Protein 2P57 (pdb70)

Nearest PDB structures (foldseek):
  2p57-assembly1_A  TM=1.008E+00  e=1.023E-24  Homo sapiens
  5nzs-assembly1_P  TM=1.007E+00  e=8.731E-23  Rattus norvegicus
  2crw-assembly1_A  TM=9.652E-01  e=1.509E-18  Homo sapiens
  3dwd-assembly2_A  TM=9.302E-01  e=1.444E-12  Homo sapiens
  3o47-assembly2_B-3  TM=8.872E-01  e=1.967E-12  Homo sapiens

Organism: Homo sapiens (NCBI:txid9606)

Foldseek 3Di:
DDFPVRLVVLVVVQCPPPLLQAALQHGHGRFFKDFLLQLHGHHPVVLVVVVVVPVVLTNMDGSPPDGPDDQLSSLLNVVGYSVNLVVQQVVQPDPDNDPVPSSVDPSVVVSSVVSSVRSVVPDD

GO terms:
  GO:0005829 cytosol (C, TAS)
  GO:0005794 Golgi apparatus (C, IDA)

B-factor: mean 22.44, std 6.8, range [2.0, 43.63]

Sequence (124 aa):
EPNKTEIQTLFKRLRAVPTNKACFDCGAKNPSWASITYGVFLCIDCSGVHRSLGVHHLSFIRSTELDSNNWNWFQLRCMQVGGNANATAFFRQHGCTANDANTKYNSRAAQMMYRREKIRQLGSSAALA

Solvent-accessible surface area: 6390 Å² total; per-residue (Å²): 147,12,83,85,97,69,8,73,74,10,7,68,106,19,53,65,64,102,74,6,90,42,5,24,31,80,44,42,95,93,0,24,44,0,0,8,27,0,0,0,0,0,13,123,113,13,4,35,75,0,145,107,24,29,85,166,37,5,66,20,30,4,10,123,93,50,85,98,6,63,85,64,21,0,64,2,1,78,36,6,8,6,51,80,0,64,24,21,5,129,124,45,74,10,112,34,135,84,16,97,78,18,0,75,20,142,0,0,85,66,5,40,95,95,2,126,84,71,0,60,87,44,74,154

InterPro domains:
  IPR001164 Arf GTPase activating protein [PF01412] (13-117)
  IPR001164 Arf GTPase activating protein [PR00405] (23-42)
  IPR001164 Arf GTPase activating protein [PR00405] (42-59)
  IPR001164 Arf GTPase activating protein [PS50115] (11-117)
  IPR001164 Arf GTPase activating protein [SM00105] (11-127)
  IPR037278 ARFGAP/RecO-like zinc finger [SSF57863] (11-115)
  IPR038508 ArfGAP domain superfamily [G3DSA:1.10.220.150] (1-143)

Structure (mmCIF, N/CA/C/O backbone):
data_2P57
#
_entry.id   2P57
#
_cell.length_a   41.027
_cell.length_b   41.165
_cell.length_c   72.808
_cell.angle_alpha   90.00
_cell.angle_beta   90.00
_cell.angle_gamma   90.00
#
_symmetry.space_group_name_H-M   'P 21 21 21'
#
loop_
_entity.id
_entity.type
_entity.pdbx_description
1 polymer 'GTPase-activating protein ZNF289'
2 non-polymer 'ZINC ION'
3 non-polymer 'UNKNOWN ATOM OR ION'
4 water water
#
loop_
_atom_site.group_PDB
_atom_site.id
_atom_site.type_symbol
_atom_site.label_atom_id
_atom_site.label_alt_id
_atom_site.label_comp_id
_atom_site.label_asym_id
_atom_site.label_entity_id
_atom_site.label_seq_id
_atom_site.pdbx_PDB_ins_code
_atom_site.Cartn_x
_atom_site.Cartn_y
_atom_site.Cartn_z
_atom_site.occupancy
_atom_site.B_iso_or_equiv
_atom_site.auth_seq_id
_atom_site.auth_comp_id
_atom_site.auth_asym_id
_atom_site.auth_atom_id
_atom_site.pdbx_PDB_model_num
ATOM 1 N N . GLU A 1 18 ? -2.381 26.709 -1.632 1.00 40.68 4 GLU A N 1
ATOM 2 C CA . GLU A 1 18 ? -1.297 25.717 -1.370 1.00 40.37 4 GLU A CA 1
ATOM 3 C C . GLU A 1 18 ? -0.179 26.393 -0.582 1.00 39.55 4 GLU A C 1
ATOM 4 O O . GLU A 1 18 ? 0.110 27.560 -0.814 1.00 39.32 4 GLU A O 1
ATOM 7 N N . PRO A 1 19 ? 0.478 25.657 0.344 1.00 38.67 5 PRO A N 1
ATOM 8 C CA . PRO A 1 19 ? 1.473 26.323 1.170 1.00 37.93 5 PRO A CA 1
ATOM 9 C C . PRO A 1 19 ? 2.569 26.900 0.298 1.00 38.23 5 PRO A C 1
ATOM 10 O O . PRO A 1 19 ? 2.928 26.279 -0.689 1.00 38.30 5 PRO A O 1
ATOM 14 N N . ASN A 1 20 ? 3.111 28.055 0.677 1.00 38.43 6 ASN A N 1
ATOM 15 C CA . ASN A 1 20 ? 4.280 28.624 -0.014 1.00 38.37 6 ASN A CA 1
ATOM 16 C C . ASN A 1 20 ? 5.588 28.237 0.678 1.00 38.21 6 ASN A C 1
ATOM 17 O O . ASN A 1 20 ? 5.571 27.592 1.736 1.00 37.28 6 ASN A O 1
ATOM 22 N N . LYS A 1 21 ? 6.726 28.639 0.092 1.00 38.32 7 LYS A N 1
ATOM 23 C CA . LYS A 1 21 ? 8.065 28.302 0.632 1.00 38.15 7 LYS A CA 1
ATOM 24 C C . LYS A 1 21 ? 8.307 28.722 2.077 1.00 37.44 7 LYS A C 1
ATOM 25 O O . LYS A 1 21 ? 8.915 27.992 2.831 1.00 38.23 7 LYS A O 1
ATOM 28 N N . THR A 1 22 ? 7.870 29.917 2.454 1.00 36.77 8 THR A N 1
ATOM 29 C CA . THR A 1 22 ? 8.124 30.428 3.786 1.00 35.89 8 THR A CA 1
ATOM 30 C C . THR A 1 22 ? 7.318 29.604 4.778 1.00 34.76 8 THR A C 1
ATOM 31 O O . THR A 1 22 ? 7.814 29.255 5.821 1.00 34.97 8 THR A O 1
ATOM 35 N N . GLU A 1 23 ? 6.063 29.327 4.432 1.00 33.62 9 GLU A N 1
ATOM 36 C CA . GLU A 1 23 ? 5.160 28.511 5.272 1.00 32.63 9 GLU A CA 1
ATOM 37 C C . GLU A 1 23 ? 5.738 27.088 5.503 1.00 30.72 9 GLU A C 1
ATOM 38 O O . GLU A 1 23 ? 5.843 26.626 6.642 1.00 30.87 9 GLU A O 1
ATOM 44 N N . ILE A 1 24 ? 6.174 26.447 4.425 1.00 29.72 10 ILE A N 1
ATOM 45 C CA . ILE A 1 24 ? 6.878 25.140 4.512 1.00 28.24 10 ILE A CA 1
ATOM 46 C C . ILE A 1 24 ? 8.153 25.226 5.369 1.00 28.04 10 ILE A C 1
ATOM 47 O O . ILE A 1 24 ? 8.328 24.470 6.326 1.00 25.08 10 ILE A O 1
ATOM 52 N N . GLN A 1 25 ? 9.062 26.157 5.036 1.00 27.05 11 GLN A N 1
ATOM 53 C CA . GLN A 1 25 ? 10.294 26.318 5.800 1.00 28.02 11 GLN A CA 1
ATOM 54 C C . GLN A 1 25 ? 10.078 26.673 7.264 1.00 27.49 11 GLN A C 1
ATOM 55 O O . GLN A 1 25 ? 10.691 26.125 8.124 1.00 27.46 11 GLN A O 1
ATOM 58 N N . THR A 1 26 ? 9.183 27.603 7.535 1.00 28.05 12 THR A N 1
ATOM 59 C CA . THR A 1 26 ? 8.894 27.976 8.906 1.00 28.94 12 THR A CA 1
ATOM 60 C C . THR A 1 26 ? 8.404 26.776 9.740 1.00 27.04 12 THR A C 1
ATOM 61 O O . THR A 1 26 ? 8.851 26.520 10.855 1.00 25.31 12 THR A O 1
ATOM 65 N N . LEU A 1 27 ? 7.490 26.022 9.165 1.00 26.61 13 LEU A N 1
ATOM 66 C CA . LEU A 1 27 ? 6.970 24.843 9.854 1.00 25.36 13 LEU A CA 1
ATOM 67 C C . LEU A 1 27 ? 8.057 23.795 10.117 1.00 24.21 13 LEU A C 1
ATOM 68 O O . LEU A 1 27 ? 8.178 23.290 11.224 1.00 24.24 13 LEU A O 1
ATOM 73 N N . PHE A 1 28 ? 8.862 23.438 9.112 1.00 24.72 14 PHE A N 1
ATOM 74 C CA . PHE A 1 28 ? 9.904 22.446 9.357 1.00 23.92 14 PHE A CA 1
ATOM 75 C C . PHE A 1 28 ? 11.014 22.882 10.301 1.00 24.39 14 PHE A C 1
ATOM 76 O O . PHE A 1 28 ? 11.567 22.070 11.022 1.00 23.18 14 PHE A O 1
ATOM 84 N N . LYS A 1 29 ? 11.342 24.175 10.313 1.00 26.33 15 LYS A N 1
ATOM 85 C CA . LYS A 1 29 ? 12.241 24.678 11.342 1.00 26.56 15 LYS A CA 1
ATOM 86 C C . LYS A 1 29 ? 11.697 24.379 12.750 1.00 26.83 15 LYS A C 1
ATOM 87 O O . LYS A 1 29 ? 12.426 23.905 13.597 1.00 27.37 15 LYS A O 1
ATOM 89 N N . ARG A 1 30 ? 10.416 24.638 12.983 1.00 27.76 16 ARG A N 1
ATOM 90 C CA . ARG A 1 30 ? 9.794 24.328 14.260 1.00 28.58 16 ARG A CA 1
ATOM 91 C C . ARG A 1 30 ? 9.900 22.802 14.547 1.00 28.19 16 ARG A C 1
ATOM 92 O O . ARG A 1 30 ? 10.374 22.372 15.615 1.00 27.18 16 ARG A O 1
ATOM 97 N N . LEU A 1 31 ? 9.489 21.987 13.568 1.00 27.88 17 LEU A N 1
ATOM 98 C CA . LEU A 1 31 ? 9.433 20.531 13.778 1.00 27.39 17 LEU A CA 1
ATOM 99 C C . LEU A 1 31 ? 10.811 19.900 13.966 1.00 27.37 17 LEU A C 1
ATOM 100 O O . LEU A 1 31 ? 10.991 18.988 14.773 1.00 26.37 17 LEU A O 1
ATOM 105 N N . ARG A 1 32 ? 11.793 20.366 13.208 1.00 28.00 18 ARG A N 1
ATOM 106 C CA . ARG A 1 32 ? 13.117 19.762 13.304 1.00 27.80 18 ARG A CA 1
ATOM 107 C C . ARG A 1 32 ? 13.857 20.252 14.536 1.00 28.10 18 ARG A C 1
ATOM 108 O O . ARG A 1 32 ? 14.840 19.661 14.924 1.00 26.59 18 ARG A O 1
ATOM 116 N N . ALA A 1 33 ? 13.362 21.317 15.161 1.00 29.28 19 ALA A N 1
ATOM 117 C CA . ALA A 1 33 ? 13.911 21.789 16.447 1.00 29.18 19 ALA A CA 1
ATOM 118 C C . ALA A 1 33 ? 13.492 20.923 17.650 1.00 29.27 19 ALA A C 1
ATOM 119 O O . ALA A 1 33 ? 14.124 20.967 18.703 1.00 29.50 19 ALA A O 1
ATOM 121 N N . VAL A 1 34 ? 12.437 20.106 17.504 1.00 29.43 20 VAL A N 1
ATOM 122 C CA . VAL A 1 34 ? 12.070 19.133 18.535 1.00 28.94 20 VAL A CA 1
ATOM 123 C C . VAL A 1 34 ? 13.129 18.016 18.688 1.00 29.87 20 VAL A C 1
ATOM 124 O O . VAL A 1 34 ? 13.413 17.287 17.715 1.00 28.92 20 VAL A O 1
ATOM 128 N N . PRO A 1 35 ? 13.703 17.844 19.907 1.00 29.68 21 PRO A N 1
ATOM 129 C CA . PRO A 1 35 ? 14.844 16.939 20.022 1.00 28.93 21 PRO A CA 1
ATOM 130 C C . PRO A 1 35 ? 14.601 15.510 19.530 1.00 27.97 21 PRO A C 1
ATOM 131 O O . PRO A 1 35 ? 15.506 14.917 18.920 1.00 28.72 21 PRO A O 1
ATOM 135 N N . THR A 1 36 ? 13.407 14.972 19.779 1.00 26.05 22 THR A N 1
ATOM 136 C CA . THR A 1 36 ? 13.046 13.661 19.269 1.00 25.20 22 THR A CA 1
ATOM 137 C C . THR A 1 36 ? 12.977 13.592 17.735 1.00 23.00 22 THR A C 1
ATOM 138 O O . THR A 1 36 ? 13.133 12.506 17.187 1.00 23.44 22 THR A O 1
ATOM 142 N N . ASN A 1 37 ? 12.869 14.737 17.053 1.00 21.68 23 ASN A N 1
ATOM 143 C CA . ASN A 1 37 ? 12.886 14.789 15.561 1.00 21.77 23 ASN A CA 1
ATOM 144 C C . ASN A 1 37 ? 14.294 14.968 14.989 1.00 22.59 23 ASN A C 1
ATOM 145 O O . ASN A 1 37 ? 14.491 15.022 13.761 1.00 22.69 23 ASN A O 1
ATOM 150 N N . LYS A 1 38 ? 15.277 15.003 15.896 1.00 23.25 24 LYS A N 1
ATOM 151 C CA . LYS A 1 38 ? 16.667 15.161 15.530 1.00 23.96 24 LYS A CA 1
ATOM 152 C C . LYS A 1 38 ? 17.415 13.862 15.395 1.00 23.29 24 LYS A C 1
ATOM 153 O O . LYS A 1 38 ? 18.633 13.887 15.173 1.00 24.16 24 LYS A O 1
ATOM 159 N N . ALA A 1 39 ? 16.725 12.726 15.535 1.00 22.51 25 ALA A N 1
ATOM 160 C CA . ALA A 1 39 ? 17.334 11.405 15.347 1.00 21.99 25 ALA A CA 1
ATOM 161 C C . ALA A 1 39 ? 16.464 10.606 14.346 1.00 20.67 25 ALA A C 1
ATOM 162 O O . ALA A 1 39 ? 15.259 10.501 14.539 1.00 20.92 25 ALA A O 1
ATOM 164 N N . CYS A 1 40 ? 17.067 10.006 13.321 1.00 20.16 26 CYS A N 1
ATOM 165 C CA . CYS A 1 40 ? 16.305 9.196 12.342 1.00 18.41 26 CYS A CA 1
ATOM 166 C C . CYS A 1 40 ? 15.423 8.158 13.007 1.00 18.68 26 CYS A C 1
ATOM 167 O O . CYS A 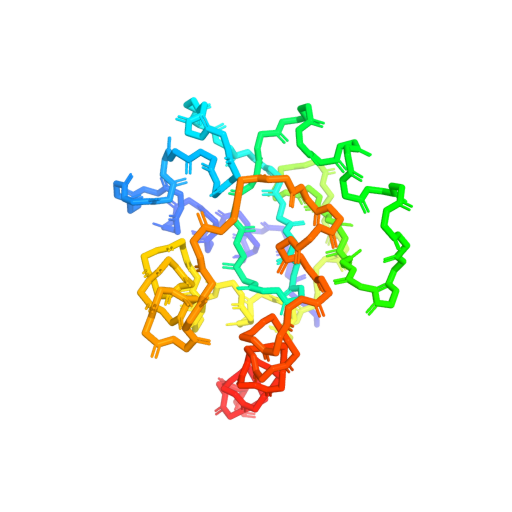1 40 ? 15.852 7.433 13.895 1.00 19.08 26 CYS A O 1
ATOM 170 N N . PHE A 1 41 ? 14.174 8.091 12.564 1.00 18.95 27 PHE A N 1
ATOM 171 C CA . PHE A 1 41 ? 13.164 7.174 13.102 1.00 18.07 27 PHE A CA 1
ATOM 172 C C . PHE A 1 41 ? 13.572 5.707 13.014 1.00 19.17 27 PHE A C 1
ATOM 173 O O . PHE A 1 41 ? 13.302 4.924 13.938 1.00 17.33 27 PHE A O 1
ATOM 181 N N . ASP A 1 42 ? 14.318 5.361 11.968 1.00 18.61 28 ASP A N 1
ATOM 182 C CA . ASP A 1 42 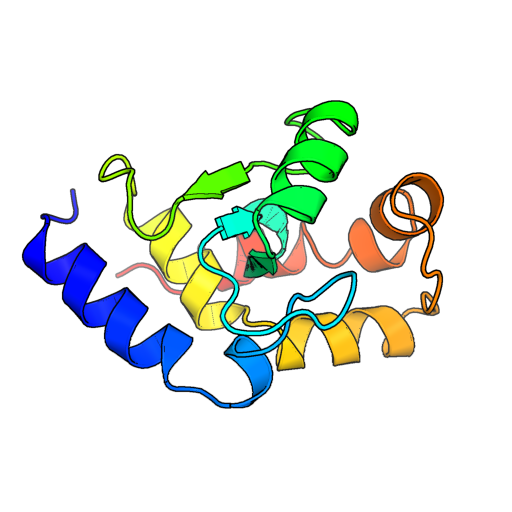? 14.715 3.976 11.765 1.00 19.60 28 ASP A CA 1
ATOM 183 C C . ASP A 1 42 ? 16.066 3.624 12.369 1.00 20.94 28 ASP A C 1
ATOM 184 O O . ASP A 1 42 ? 16.199 2.581 12.979 1.00 22.67 28 ASP A O 1
ATOM 189 N N . CYS A 1 43 ? 17.050 4.483 12.214 1.00 21.01 29 CYS A N 1
ATOM 190 C CA . CYS A 1 43 ? 18.433 4.137 12.623 1.00 22.43 29 CYS A CA 1
ATOM 191 C C . CYS A 1 43 ? 19.056 5.078 13.664 1.00 23.04 29 CYS A C 1
ATOM 192 O O . CYS A 1 43 ? 20.168 4.820 14.160 1.00 23.80 29 CYS A O 1
ATOM 195 N N . GLY A 1 44 ? 18.380 6.159 14.021 1.00 22.77 30 GLY A N 1
ATOM 196 C CA . GLY A 1 44 ? 18.887 7.089 15.018 1.00 23.23 30 GLY A CA 1
ATOM 197 C C . GLY A 1 44 ? 19.905 8.129 14.576 1.00 23.84 30 GLY A C 1
ATOM 198 O O . GLY A 1 44 ? 20.314 8.967 15.362 1.00 23.93 30 GLY A O 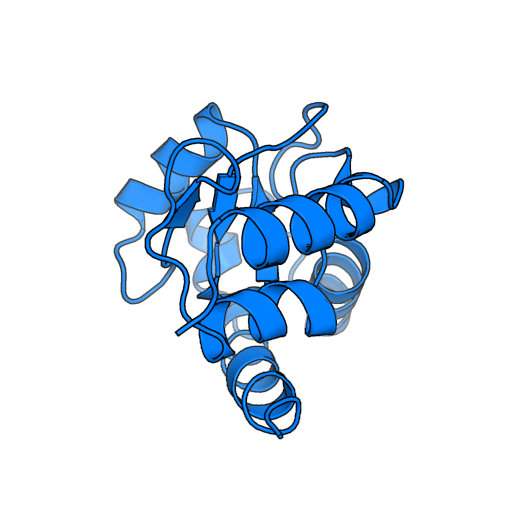1
ATOM 199 N N . ALA A 1 45 ? 20.307 8.097 13.310 1.00 23.54 31 ALA A N 1
ATOM 200 C CA . ALA A 1 45 ? 21.259 9.056 12.771 1.00 24.30 31 ALA A CA 1
ATOM 201 C C . ALA A 1 45 ? 20.821 10.511 12.935 1.00 24.73 31 ALA A C 1
ATOM 202 O O . ALA A 1 45 ? 19.626 10.844 12.910 1.00 22.32 31 ALA A O 1
ATOM 204 N N . LYS A 1 46 ? 21.801 11.386 13.140 1.00 24.96 32 LYS A N 1
ATOM 205 C CA . LYS A 1 46 ? 21.492 12.775 13.498 1.00 26.77 32 LYS A CA 1
ATOM 206 C C . LYS A 1 46 ? 20.938 13.582 12.343 1.00 27.63 32 LYS A C 1
ATOM 207 O O . LYS A 1 46 ? 21.244 13.341 11.167 1.00 28.05 32 LYS A O 1
ATOM 210 N N . ASN A 1 47 ? 20.068 14.519 12.709 1.00 28.53 33 ASN A N 1
ATOM 211 C CA . ASN A 1 47 ? 19.587 15.535 11.805 1.00 28.92 33 ASN A CA 1
ATOM 212 C C . ASN A 1 47 ? 18.952 14.978 10.520 1.00 27.76 33 ASN A C 1
ATOM 213 O O . ASN A 1 47 ? 19.338 15.327 9.437 1.00 28.30 33 ASN A O 1
ATOM 218 N N . PRO A 1 48 ? 17.933 14.104 10.675 1.00 25.33 34 PRO A N 1
ATOM 219 C CA . PRO A 1 48 ? 17.133 13.593 9.545 1.00 23.75 34 PRO A CA 1
ATOM 220 C C . PRO A 1 48 ? 16.345 14.679 8.821 1.00 23.51 34 PRO A C 1
ATOM 221 O O . PRO A 1 48 ? 15.490 15.362 9.444 1.00 25.04 34 PRO A O 1
ATOM 225 N N . SER A 1 49 ? 16.584 14.823 7.511 1.00 21.18 35 SER A N 1
ATOM 226 C CA . SER A 1 49 ? 15.962 15.868 6.714 1.00 20.92 35 SER A CA 1
ATOM 227 C C . SER A 1 49 ? 14.924 15.324 5.744 1.00 19.47 35 SER A C 1
ATOM 228 O O . SER A 1 49 ? 14.225 16.107 5.109 1.00 20.15 35 SER A O 1
ATOM 231 N N . TRP A 1 50 ? 14.796 13.999 5.664 1.00 18.24 36 TRP A N 1
ATOM 232 C CA . TRP A 1 50 ? 13.761 13.362 4.865 1.00 17.84 36 TRP A CA 1
ATOM 233 C C . TRP A 1 50 ? 12.540 12.990 5.736 1.00 16.92 36 TRP A C 1
ATOM 234 O O . TRP A 1 50 ? 12.660 12.832 6.978 1.00 19.03 36 TRP A O 1
ATOM 245 N N . ALA A 1 51 ? 11.393 12.922 5.090 1.00 14.95 37 ALA A N 1
ATOM 246 C CA . ALA A 1 51 ? 10.132 12.540 5.715 1.00 14.89 37 ALA A CA 1
ATOM 247 C C . ALA A 1 51 ? 9.512 11.338 5.014 1.00 14.77 37 ALA A C 1
ATOM 248 O O . ALA A 1 51 ? 9.523 11.236 3.772 1.00 14.28 37 ALA A O 1
ATOM 250 N N . SER A 1 52 ? 8.978 10.429 5.829 1.00 13.71 38 SER A N 1
ATOM 251 C CA . SER A 1 52 ? 7.889 9.552 5.363 1.00 14.04 38 SER A CA 1
ATOM 252 C C . SER A 1 52 ? 6.593 10.170 5.824 1.00 14.31 38 SER A C 1
ATOM 253 O O . SER A 1 52 ? 6.222 10.068 7.019 1.00 13.49 38 SER A O 1
ATOM 256 N N . ILE A 1 53 ? 5.881 10.763 4.887 1.00 13.50 39 ILE A N 1
ATOM 257 C CA . ILE A 1 53 ? 4.617 11.463 5.168 1.00 13.59 39 ILE A CA 1
ATOM 258 C C . ILE A 1 53 ? 3.583 10.482 5.751 1.00 14.74 39 ILE A C 1
ATOM 259 O O . ILE A 1 53 ? 2.867 10.809 6.693 1.00 13.38 39 ILE A O 1
ATOM 264 N N . THR A 1 54 ? 3.646 9.238 5.244 1.00 15.13 40 THR A N 1
ATOM 265 C CA . THR A 1 54 ? 2.760 8.153 5.652 1.00 14.63 40 THR A CA 1
ATOM 266 C C . THR A 1 54 ? 2.686 7.960 7.175 1.00 14.35 40 THR A C 1
ATOM 267 O O . THR A 1 54 ? 1.618 7.678 7.704 1.00 15.28 40 THR A O 1
ATOM 271 N N . TYR A 1 55 ? 3.841 8.084 7.851 1.00 13.26 41 TYR A N 1
ATOM 272 C CA . TYR A 1 55 ? 3.974 7.893 9.301 1.00 13.91 41 TYR A CA 1
ATOM 273 C C . TYR A 1 55 ? 4.272 9.178 10.034 1.00 14.83 41 TYR A C 1
ATOM 274 O O . TYR A 1 55 ? 4.360 9.174 11.277 1.00 14.93 41 TYR A O 1
ATOM 283 N N . GLY A 1 56 ? 4.415 10.287 9.305 1.00 14.91 42 GLY A N 1
ATOM 284 C CA . GLY A 1 56 ? 4.750 11.586 9.924 1.00 14.72 42 GLY A CA 1
ATOM 285 C C . GLY A 1 56 ? 6.125 11.548 10.606 1.00 14.97 42 GLY A C 1
ATOM 286 O O . GLY A 1 56 ? 6.342 12.143 11.673 1.00 15.71 42 GLY A O 1
ATOM 287 N N . VAL A 1 57 ? 7.064 10.825 10.005 1.00 14.50 43 VAL A N 1
ATOM 288 C CA . VAL A 1 57 ? 8.377 10.659 10.611 1.00 13.72 43 VAL A CA 1
ATOM 289 C C . VAL A 1 57 ? 9.544 11.258 9.785 1.00 15.60 43 VAL A C 1
ATOM 290 O O . VAL A 1 57 ? 9.468 11.422 8.576 1.00 15.19 43 VAL A O 1
ATOM 294 N N . PHE A 1 58 ? 10.619 11.563 10.495 1.00 15.72 44 PHE A N 1
ATOM 295 C CA . PHE A 1 58 ? 11.848 12.098 9.906 1.00 15.25 44 PHE A CA 1
ATOM 296 C C . PHE A 1 58 ? 12.903 10.992 9.832 1.00 15.38 44 PHE A C 1
ATOM 297 O O . PHE A 1 58 ? 13.154 10.271 10.804 1.00 15.74 44 PHE A O 1
ATOM 305 N N . LEU A 1 59 ? 13.493 10.867 8.651 1.00 16.00 45 LEU A N 1
ATOM 306 C CA . LEU A 1 59 ? 14.448 9.836 8.284 1.00 15.18 45 LEU A CA 1
ATOM 307 C C . LEU A 1 59 ? 15.753 10.467 7.759 1.00 16.36 45 LEU A C 1
ATOM 308 O O . LEU A 1 59 ? 15.724 11.542 7.192 1.00 15.73 45 LEU A O 1
ATOM 313 N N . CYS A 1 60 ? 16.888 9.805 7.995 1.00 16.67 46 CYS A N 1
ATOM 314 C CA . CYS A 1 60 ? 18.139 10.221 7.393 1.00 18.13 46 CYS A CA 1
ATOM 315 C C . CYS A 1 60 ? 18.114 9.856 5.894 1.00 17.99 46 CYS A C 1
ATOM 316 O O . CYS A 1 60 ? 17.264 9.114 5.422 1.00 16.21 46 CYS A O 1
ATOM 319 N N . ILE A 1 61 ? 19.090 10.379 5.175 1.00 18.67 47 ILE A N 1
ATOM 320 C CA . ILE A 1 61 ? 19.146 10.141 3.719 1.00 19.47 47 ILE A CA 1
ATOM 321 C C . ILE A 1 61 ? 19.275 8.651 3.359 1.00 18.78 47 ILE A C 1
ATOM 322 O O . ILE A 1 61 ? 18.619 8.163 2.419 1.00 18.92 47 ILE A O 1
ATOM 327 N N . ASP A 1 62 ? 20.099 7.884 4.111 1.00 19.62 48 ASP A N 1
ATOM 328 C CA . ASP A 1 62 ? 20.216 6.440 3.849 1.00 19.21 48 ASP A CA 1
ATOM 329 C C . ASP A 1 62 ? 18.875 5.739 3.991 1.00 19.02 48 ASP A C 1
ATOM 330 O O . ASP A 1 62 ? 18.440 4.985 3.128 1.00 17.98 48 ASP A O 1
ATOM 335 N N . CYS A 1 63 ? 18.186 6.005 5.087 1.00 18.70 49 CYS A N 1
ATOM 336 C CA . CYS A 1 63 ? 16.910 5.359 5.320 1.00 17.75 49 CYS A CA 1
ATOM 337 C C . CYS A 1 63 ? 15.877 5.784 4.350 1.00 17.83 49 CYS A C 1
ATOM 338 O O . CYS A 1 63 ? 15.019 4.985 4.028 1.00 15.86 49 CYS A O 1
ATOM 341 N N . SER A 1 64 ? 15.943 7.038 3.854 1.00 17.38 50 SER A N 1
ATOM 342 C CA . SER A 1 64 ? 15.036 7.478 2.811 1.00 17.40 50 SER A CA 1
ATOM 343 C C . SER A 1 64 ? 15.142 6.546 1.608 1.00 17.07 50 SER A C 1
ATOM 344 O O . SER A 1 64 ? 14.141 6.154 1.032 1.00 17.50 50 SER A O 1
ATOM 347 N N . GLY A 1 65 ? 16.356 6.169 1.264 1.00 16.04 51 GLY A N 1
ATOM 348 C CA . GLY A 1 65 ? 16.584 5.199 0.193 1.00 15.88 51 GLY A CA 1
ATOM 349 C C . GLY A 1 65 ? 15.990 3.821 0.470 1.00 16.05 51 GLY A C 1
ATOM 350 O O . GLY A 1 65 ? 15.367 3.220 -0.409 1.00 16.78 51 GLY A O 1
ATOM 351 N N . VAL A 1 66 ? 16.192 3.309 1.677 1.00 15.86 52 VAL A N 1
ATOM 352 C CA . VAL A 1 66 ? 15.551 2.056 2.096 1.00 16.15 52 VAL A CA 1
ATOM 353 C C . VAL A 1 66 ? 14.040 2.122 1.911 1.00 15.82 52 VAL A C 1
ATOM 354 O O . VAL A 1 66 ? 13.417 1.186 1.332 1.00 15.51 52 VAL A O 1
ATOM 358 N N . HIS A 1 67 ? 13.425 3.234 2.339 1.00 15.71 53 HIS A N 1
ATOM 359 C CA . HIS A 1 67 ? 11.973 3.428 2.175 1.00 16.21 53 HIS A CA 1
ATOM 360 C C . HIS A 1 67 ? 11.491 3.444 0.729 1.00 17.07 53 HIS A C 1
ATOM 361 O O . HIS A 1 67 ? 10.377 2.990 0.458 1.00 18.55 53 HIS A O 1
ATOM 368 N N . ARG A 1 68 ? 12.318 3.961 -0.181 1.00 17.65 54 ARG A N 1
ATOM 369 C CA . ARG A 1 68 ? 11.990 3.866 -1.617 1.00 18.51 54 ARG A CA 1
ATOM 370 C C . ARG A 1 68 ? 11.753 2.436 -2.109 1.00 19.35 54 ARG A C 1
ATOM 371 O O . ARG A 1 68 ? 10.928 2.217 -2.986 1.00 19.53 54 ARG A O 1
ATOM 379 N N . SER A 1 69 ? 12.493 1.477 -1.554 1.00 19.94 55 SER A N 1
ATOM 380 C CA . SER A 1 69 ? 12.315 0.079 -1.909 1.00 20.83 55 SER A CA 1
ATOM 381 C C . SER A 1 69 ? 11.046 -0.527 -1.361 1.00 21.49 55 SER A C 1
ATOM 382 O O . SER A 1 69 ? 10.551 -1.493 -1.916 1.00 21.84 55 SER A O 1
ATOM 385 N N . LEU A 1 70 ? 10.479 0.058 -0.303 1.00 21.22 56 LEU A N 1
ATOM 386 C CA . LEU A 1 70 ? 9.199 -0.374 0.240 1.00 21.66 56 LEU A CA 1
ATOM 387 C C . LEU A 1 70 ? 8.040 -0.063 -0.741 1.00 22.50 56 LEU A C 1
ATOM 388 O O . LEU A 1 70 ? 7.063 -0.785 -0.795 1.00 23.18 56 LEU A O 1
ATOM 393 N N . GLY A 1 71 ? 8.171 0.992 -1.524 1.00 23.45 57 GLY A N 1
ATOM 394 C CA . GLY A 1 71 ? 7.103 1.407 -2.440 1.00 24.38 57 GLY A CA 1
ATOM 395 C C . GLY A 1 71 ? 6.133 2.391 -1.824 1.00 25.47 57 GLY A C 1
ATOM 396 O O . GLY A 1 71 ? 5.923 2.408 -0.606 1.00 24.35 57 GLY A O 1
ATOM 397 N N . VAL A 1 72 ? 5.538 3.225 -2.672 1.00 26.68 58 VAL A N 1
ATOM 398 C CA . VAL A 1 72 ? 4.750 4.383 -2.215 1.00 27.48 58 VAL A CA 1
ATOM 399 C C . VAL A 1 72 ? 3.566 3.998 -1.375 1.00 28.64 58 VAL A C 1
ATOM 400 O O . VAL A 1 72 ? 3.130 4.759 -0.526 1.00 27.67 58 VAL A O 1
ATOM 404 N N . HIS A 1 73 ? 3.037 2.800 -1.580 1.00 29.17 59 HIS A N 1
ATOM 405 C CA A HIS A 1 73 ? 1.891 2.397 -0.793 0.50 29.61 59 HIS A CA 1
ATOM 406 C CA B HIS A 1 73 ? 1.899 2.316 -0.811 0.50 29.94 59 HIS A CA 1
ATOM 407 C C . HIS A 1 73 ? 2.276 2.024 0.626 1.00 28.79 59 HIS A C 1
ATOM 408 O O . HIS A 1 73 ? 1.459 2.140 1.503 1.00 31.02 59 HIS A O 1
ATOM 421 N N . LEU A 1 74 ? 3.530 1.619 0.868 1.00 25.84 60 LEU A N 1
ATOM 422 C CA . LEU A 1 74 ? 3.975 1.419 2.250 1.00 23.09 60 LEU A CA 1
ATOM 423 C C . LEU A 1 74 ? 4.613 2.691 2.850 1.00 20.87 60 LEU A C 1
ATOM 424 O O . LEU A 1 74 ? 4.499 2.941 4.050 1.00 19.97 60 LEU A O 1
ATOM 429 N N . SER A 1 75 ? 5.320 3.466 2.035 1.00 18.00 61 SER A N 1
ATOM 430 C CA . SER A 1 75 ? 5.978 4.699 2.528 1.00 17.34 61 SER A CA 1
ATOM 431 C C . SER A 1 75 ? 6.132 5.795 1.454 1.00 17.21 61 SER A C 1
ATOM 432 O O . SER A 1 75 ? 6.790 5.568 0.444 1.00 17.71 61 SER A O 1
ATOM 435 N N . PHE A 1 76 ? 5.519 6.947 1.670 1.00 16.28 62 PHE A N 1
ATOM 436 C CA . PHE A 1 76 ? 5.576 8.072 0.767 1.00 16.67 62 PHE A CA 1
ATOM 437 C C . PHE A 1 76 ? 6.644 9.077 1.254 1.00 17.84 62 PHE A C 1
ATOM 438 O O . PHE A 1 76 ? 6.435 9.778 2.246 1.00 16.56 62 PHE A O 1
ATOM 446 N N . ILE A 1 77 ? 7.764 9.111 0.530 1.00 16.68 63 ILE A N 1
ATOM 447 C CA . ILE A 1 77 ? 8.992 9.835 0.955 1.00 17.60 63 ILE A CA 1
ATOM 448 C C . ILE A 1 77 ? 9.048 11.210 0.254 1.00 18.14 63 ILE A C 1
ATOM 449 O O . ILE A 1 77 ? 8.781 11.319 -0.973 1.00 17.73 63 ILE A O 1
ATOM 454 N N . ARG A 1 78 ? 9.430 12.238 0.993 1.00 19.03 64 ARG A N 1
ATOM 455 C CA . ARG A 1 78 ? 9.693 13.547 0.424 1.00 18.46 64 ARG A CA 1
ATOM 456 C C . ARG A 1 78 ? 10.685 14.301 1.299 1.00 18.48 64 ARG A C 1
ATOM 457 O O . ARG A 1 78 ? 10.689 14.152 2.495 1.00 17.51 64 ARG A O 1
ATOM 465 N N . SER A 1 79 ? 11.575 15.060 0.669 1.00 17.94 65 SER A N 1
ATOM 466 C CA . SER A 1 79 ? 12.537 15.850 1.436 1.00 18.58 65 SER A CA 1
ATOM 467 C C . SER A 1 79 ? 11.869 17.021 2.106 1.00 18.59 65 SER A C 1
ATOM 468 O O . SER A 1 79 ? 11.002 17.662 1.511 1.00 18.69 65 SER A O 1
ATOM 471 N N . THR A 1 80 ? 12.280 17.305 3.339 1.00 19.71 66 THR A N 1
ATOM 472 C CA . THR A 1 80 ? 11.760 18.467 4.068 1.00 21.72 66 THR A CA 1
ATOM 473 C C . THR A 1 80 ? 12.562 19.719 3.700 1.00 24.85 66 THR A C 1
ATOM 474 O O . THR A 1 80 ? 12.139 20.847 4.020 1.00 24.48 66 THR A O 1
ATOM 478 N N . GLU A 1 81 ? 13.659 19.517 2.978 1.00 26.27 67 GLU A N 1
ATOM 479 C CA . GLU A 1 81 ? 14.562 20.619 2.608 1.00 30.31 67 GLU A CA 1
ATOM 480 C C . GLU A 1 81 ? 14.613 20.930 1.122 1.00 31.95 67 GLU A C 1
ATOM 481 O O . GLU A 1 81 ? 14.674 22.089 0.732 1.00 33.74 67 GLU A O 1
ATOM 487 N N . LEU A 1 82 ? 14.655 19.900 0.298 1.00 33.25 68 LEU A N 1
ATOM 488 C CA . LEU A 1 82 ? 14.973 20.060 -1.111 1.00 34.73 68 LEU A CA 1
ATOM 489 C C . LEU A 1 82 ? 13.721 20.224 -1.934 1.00 36.35 68 LEU A C 1
ATOM 490 O O . LEU A 1 82 ? 13.788 20.703 -3.052 1.00 37.46 68 LEU A O 1
ATOM 492 N N . ASP A 1 83 ? 12.583 19.820 -1.376 1.00 36.85 69 ASP A N 1
ATOM 493 C CA . ASP A 1 83 ? 11.352 19.689 -2.127 1.00 37.18 69 ASP A CA 1
ATOM 494 C C . ASP A 1 83 ? 10.315 20.628 -1.564 1.00 36.47 69 ASP A C 1
ATOM 495 O O . ASP A 1 83 ? 10.043 20.627 -0.369 1.00 37.29 69 ASP A O 1
ATOM 500 N N . SER A 1 84 ? 9.721 21.426 -2.442 1.00 35.58 70 SER A N 1
ATOM 501 C CA . SER A 1 84 ? 8.721 22.405 -2.053 1.00 33.53 70 SER A CA 1
ATOM 502 C C . SER A 1 84 ? 7.291 21.980 -2.475 1.00 31.26 70 SER A C 1
ATOM 503 O O . SER A 1 84 ? 6.358 22.759 -2.315 1.00 32.25 70 SER A O 1
ATOM 506 N N A ASN A 1 85 ? 7.174 20.792 -3.061 0.50 29.62 71 ASN A N 1
ATOM 507 N N B ASN A 1 85 ? 7.114 20.756 -2.978 0.50 29.68 71 ASN A N 1
ATOM 508 C CA A ASN A 1 85 ? 5.895 20.187 -3.368 0.50 27.97 71 ASN A CA 1
ATOM 509 C CA B ASN A 1 85 ? 5.793 20.281 -3.436 0.50 28.07 71 ASN A CA 1
ATOM 510 C C A ASN A 1 85 ? 5.369 19.544 -2.084 0.50 26.39 71 ASN A C 1
ATOM 511 C C B ASN A 1 85 ? 4.811 19.873 -2.306 0.50 26.62 71 ASN A C 1
ATOM 512 O O A ASN A 1 85 ? 5.380 18.326 -1.967 0.50 26.01 71 ASN A O 1
ATOM 513 O O B ASN A 1 85 ? 3.810 19.193 -2.569 0.50 26.32 71 ASN A O 1
ATOM 522 N N . TRP A 1 86 ? 5.033 20.372 -1.095 1.00 24.85 72 TRP A N 1
ATOM 523 C CA . TRP A 1 86 ? 4.241 19.966 0.072 1.00 21.80 72 TRP A CA 1
ATOM 524 C C . TRP A 1 86 ? 2.855 20.585 0.008 1.00 21.51 72 TRP A C 1
ATOM 525 O O . TRP A 1 86 ? 2.739 21.790 -0.252 1.00 21.40 72 TRP A O 1
ATOM 536 N N . ASN A 1 87 ? 1.807 19.796 0.215 1.00 18.13 73 ASN A N 1
ATOM 537 C CA . ASN A 1 87 ? 0.458 20.371 0.393 1.00 18.92 73 ASN A CA 1
ATOM 538 C C . ASN A 1 87 ? 0.113 20.440 1.911 1.00 17.87 73 ASN A C 1
ATOM 539 O O . ASN A 1 87 ? 0.859 19.903 2.709 1.00 15.17 73 ASN A O 1
ATOM 544 N N . TRP A 1 88 ? -0.976 21.103 2.272 1.00 17.59 74 TRP A N 1
ATOM 545 C CA . TRP A 1 88 ? -1.306 21.310 3.670 1.00 18.71 74 TRP A CA 1
ATOM 546 C C . TRP A 1 88 ? -1.511 19.989 4.380 1.00 17.14 74 TRP A C 1
ATOM 547 O O . TRP A 1 88 ? -1.049 19.833 5.494 1.00 16.51 74 TRP A O 1
ATOM 558 N N . PHE A 1 89 ? -2.224 19.058 3.759 1.00 16.07 75 PHE A N 1
ATOM 559 C CA . PHE A 1 89 ? -2.440 17.732 4.376 1.00 16.25 75 PHE A CA 1
ATOM 560 C C . PHE A 1 89 ? -1.109 17.070 4.730 1.00 15.85 75 PHE A C 1
ATOM 561 O O . PHE A 1 89 ? -0.912 16.566 5.844 1.00 14.08 75 PHE A O 1
ATOM 569 N N . GLN A 1 90 ? -0.169 17.066 3.779 1.00 15.21 76 GLN A N 1
ATOM 570 C CA . GLN A 1 90 ? 1.103 16.445 4.023 1.00 14.76 76 GLN A CA 1
ATOM 571 C C . GLN A 1 90 ? 1.856 17.111 5.174 1.00 13.98 76 GLN A C 1
ATOM 572 O O . GLN A 1 90 ? 2.427 16.443 6.039 1.00 14.55 76 GLN A O 1
ATOM 578 N N . LEU A 1 91 ? 1.834 18.440 5.205 1.00 13.26 77 LEU A N 1
ATOM 579 C CA . LEU A 1 91 ? 2.490 19.173 6.287 1.00 14.54 77 LEU A CA 1
ATOM 580 C C . LEU A 1 91 ? 1.844 18.820 7.629 1.00 14.11 77 LEU A C 1
ATOM 581 O O . LEU A 1 91 ? 2.536 18.605 8.629 1.00 15.52 77 LEU A O 1
ATOM 586 N N . ARG A 1 92 ? 0.516 18.789 7.661 1.00 14.71 78 ARG A N 1
ATOM 587 C CA . ARG A 1 92 ? -0.189 18.475 8.926 1.00 16.27 78 ARG A CA 1
ATOM 588 C C . ARG A 1 92 ? 0.116 17.028 9.402 1.00 15.93 78 ARG A C 1
ATOM 589 O O . ARG A 1 92 ? 0.189 16.804 10.625 1.00 16.09 78 ARG A O 1
ATOM 597 N N . CYS A 1 93 ? 0.284 16.062 8.478 1.00 16.02 79 CYS A N 1
ATOM 598 C CA . CYS A 1 93 ? 0.748 14.681 8.866 1.00 15.08 79 CYS A CA 1
ATOM 599 C C . CYS A 1 93 ? 2.058 14.738 9.673 1.00 15.38 79 CYS A C 1
ATOM 600 O O . CYS A 1 93 ? 2.217 14.001 10.651 1.00 13.55 79 CYS A O 1
ATOM 603 N N . MET A 1 94 ? 2.987 15.614 9.250 1.00 13.93 80 MET A N 1
ATOM 604 C CA . MET A 1 94 ? 4.247 15.825 9.952 1.00 15.11 80 MET A CA 1
ATOM 605 C C . MET A 1 94 ? 4.055 16.423 11.356 1.00 16.21 80 MET A C 1
ATOM 606 O O . MET A 1 94 ? 4.732 16.036 12.328 1.00 16.88 80 MET A O 1
ATOM 611 N N . GLN A 1 95 ? 3.118 17.328 11.449 1.00 17.52 81 GLN A N 1
ATOM 612 C CA . GLN A 1 95 ? 2.803 18.023 12.708 1.00 18.24 81 GLN A CA 1
ATOM 613 C C . GLN A 1 95 ? 2.063 17.183 13.746 1.00 17.96 81 GLN A C 1
ATOM 614 O O . GLN A 1 95 ? 2.395 17.223 14.941 1.00 17.65 81 GLN A O 1
ATOM 620 N N . VAL A 1 96 ? 1.061 16.414 13.307 1.00 16.84 82 VAL A N 1
ATOM 621 C CA . VAL A 1 96 ? 0.303 15.520 14.194 1.00 16.71 82 VAL A CA 1
ATOM 622 C C . VAL A 1 96 ? 1.112 14.256 14.483 1.00 16.39 82 VAL A C 1
ATOM 623 O O . VAL A 1 96 ? 0.779 13.500 15.397 1.00 15.72 82 VAL A O 1
ATOM 627 N N . GLY A 1 97 ? 2.164 14.023 13.684 1.00 15.70 83 GLY A N 1
ATOM 628 C CA . GLY A 1 97 ? 2.995 12.862 13.817 1.00 15.73 83 GLY A CA 1
ATOM 629 C C . GLY A 1 97 ? 4.243 13.166 14.623 1.00 14.93 83 GLY A C 1
ATOM 630 O O . GLY A 1 97 ? 4.173 13.463 15.815 1.00 16.01 83 GLY A O 1
ATOM 631 N N . GLY A 1 98 ? 5.392 13.138 13.990 1.00 15.97 84 GLY A N 1
ATOM 632 C CA . GLY A 1 98 ? 6.651 13.291 14.707 1.00 15.91 84 GLY A CA 1
ATOM 633 C C . GLY A 1 98 ? 7.197 11.954 15.156 1.00 16.52 84 GLY A C 1
ATOM 634 O O . GLY A 1 98 ? 6.486 10.951 15.242 1.00 14.96 84 GLY A O 1
ATOM 635 N N . ASN A 1 99 ? 8.488 11.923 15.414 1.00 16.78 85 ASN A N 1
ATOM 636 C CA . ASN A 1 99 ? 9.128 10.649 15.708 1.00 17.66 85 ASN A CA 1
ATOM 637 C C . ASN A 1 99 ? 8.719 10.072 17.083 1.00 18.25 85 ASN A C 1
ATOM 638 O O . ASN A 1 99 ? 8.578 8.853 17.256 1.00 18.40 85 ASN A O 1
ATOM 643 N N . ALA A 1 100 ? 8.546 10.962 18.057 1.00 18.68 86 ALA A N 1
ATOM 644 C CA . ALA A 1 100 ? 8.174 10.510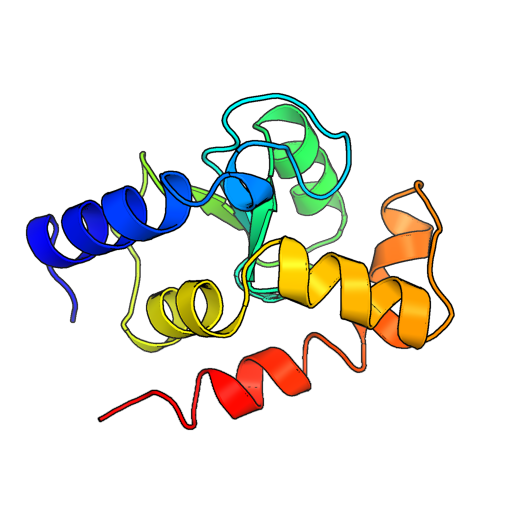 19.409 1.00 18.33 86 ALA A CA 1
ATOM 645 C C . ALA A 1 100 ? 6.832 9.770 19.369 1.00 17.17 86 ALA A C 1
ATOM 646 O O . ALA A 1 100 ? 6.679 8.668 19.926 1.00 17.74 86 ALA A O 1
ATOM 648 N N . ASN A 1 101 ? 5.852 10.404 18.747 1.00 16.63 87 ASN A N 1
ATOM 649 C CA . ASN A 1 101 ? 4.503 9.799 18.613 1.00 15.49 87 ASN A CA 1
ATOM 650 C C . ASN A 1 101 ? 4.572 8.440 17.921 1.00 15.47 87 ASN A C 1
ATOM 651 O O . ASN A 1 101 ? 3.971 7.487 18.374 1.00 16.49 87 ASN A O 1
ATOM 656 N N . ALA A 1 102 ? 5.295 8.356 16.803 1.00 15.16 88 ALA A N 1
ATOM 657 C CA . ALA A 1 102 ? 5.463 7.080 16.061 1.00 14.10 88 ALA A CA 1
ATOM 658 C C . ALA A 1 102 ? 6.151 5.978 16.859 1.00 14.16 88 ALA A C 1
ATOM 659 O O . ALA A 1 102 ? 5.704 4.840 16.873 1.00 15.05 88 ALA A O 1
ATOM 661 N N . THR A 1 103 ? 7.243 6.329 17.517 1.00 15.57 89 THR A N 1
ATOM 662 C CA . THR A 1 103 ? 8.020 5.393 18.302 1.00 17.36 89 THR A CA 1
ATOM 663 C C . THR A 1 103 ? 7.152 4.793 19.397 1.00 16.96 89 THR A C 1
ATOM 664 O O . THR A 1 103 ? 7.101 3.590 19.563 1.00 18.19 89 THR A O 1
ATOM 668 N N . ALA A 1 104 ? 6.452 5.637 20.128 1.00 18.25 90 ALA A N 1
ATOM 669 C CA . ALA A 1 104 ? 5.486 5.178 21.126 1.00 17.67 90 ALA A CA 1
ATOM 670 C C . ALA A 1 104 ? 4.393 4.293 20.544 1.00 16.98 90 ALA A C 1
ATOM 671 O O . ALA A 1 104 ? 4.126 3.218 21.030 1.00 16.67 90 ALA A O 1
ATOM 673 N N . PHE A 1 105 ? 3.726 4.736 19.475 1.00 16.45 91 PHE A N 1
ATOM 674 C CA . PHE A 1 105 ? 2.680 3.928 18.876 1.00 16.47 91 PHE A CA 1
ATOM 675 C C . PHE A 1 105 ? 3.162 2.569 18.423 1.00 16.19 91 PHE A C 1
ATOM 676 O O . PHE A 1 105 ? 2.498 1.524 18.643 1.00 15.89 91 PHE A O 1
ATOM 684 N N . PHE A 1 106 ? 4.288 2.529 17.732 1.00 15.78 92 PHE A N 1
ATOM 685 C CA . PHE A 1 106 ? 4.763 1.275 17.224 1.00 16.50 92 PHE A CA 1
ATOM 686 C C . PHE A 1 106 ? 4.984 0.262 18.371 1.00 15.98 92 PHE A C 1
ATOM 687 O O . PHE A 1 106 ? 4.531 -0.857 18.274 1.00 16.76 92 PHE A O 1
ATOM 695 N N . ARG A 1 107 ? 5.745 0.638 19.377 1.00 17.50 93 ARG A N 1
ATOM 696 C CA . ARG A 1 107 ? 6.031 -0.294 20.499 1.00 17.91 93 ARG A CA 1
ATOM 697 C C . ARG A 1 107 ? 4.761 -0.708 21.235 1.00 17.83 93 ARG A C 1
ATOM 698 O O . ARG A 1 107 ? 4.642 -1.878 21.629 1.00 17.32 93 ARG A O 1
ATOM 706 N N . GLN A 1 108 ? 3.857 0.241 21.391 1.00 17.56 94 GLN A N 1
ATOM 707 C CA . GLN A 1 108 ? 2.588 0.049 22.095 1.00 18.31 94 GLN A CA 1
ATOM 708 C C . GLN A 1 108 ? 1.654 -0.853 21.294 1.00 18.42 94 GLN A C 1
ATOM 709 O O . GLN A 1 108 ? 0.721 -1.414 21.857 1.00 21.16 94 GLN A O 1
ATOM 715 N N . HIS A 1 109 ? 1.886 -1.017 19.989 1.00 18.09 95 HIS A N 1
ATOM 716 C CA . HIS A 1 109 ? 1.104 -1.956 19.168 1.00 18.73 95 HIS A CA 1
ATOM 717 C C . HIS A 1 109 ? 1.942 -3.144 18.662 1.00 17.93 95 HIS A C 1
ATOM 718 O O . HIS A 1 109 ? 1.628 -3.776 17.634 1.00 19.38 95 HIS A O 1
ATOM 725 N N . GLY A 1 110 ? 2.993 -3.467 19.424 1.00 17.90 96 GLY A N 1
ATOM 726 C CA . GLY A 1 110 ? 3.715 -4.735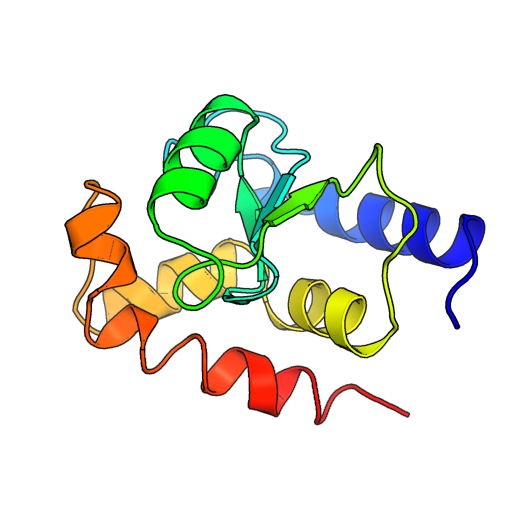 19.303 1.00 18.53 96 GLY A CA 1
ATOM 727 C C . GLY A 1 110 ? 4.866 -4.783 18.326 1.00 19.66 96 GLY A C 1
ATOM 728 O O . GLY A 1 110 ? 5.360 -5.869 17.995 1.00 21.45 96 GLY A O 1
ATOM 729 N N . CYS A 1 111 ? 5.262 -3.629 17.813 1.00 19.89 97 CYS A N 1
ATOM 730 C CA . CYS A 1 111 ? 6.356 -3.565 16.843 1.00 20.08 97 CYS A CA 1
ATOM 731 C C . CYS A 1 111 ? 7.587 -2.812 17.373 1.00 21.17 97 CYS A C 1
ATOM 732 O O . CYS A 1 111 ? 7.569 -1.580 17.543 1.00 22.32 97 CYS A O 1
ATOM 735 N N . THR A 1 112 ? 8.663 -3.552 17.634 1.00 23.01 98 THR A N 1
ATOM 736 C CA . THR A 1 112 ? 9.950 -2.958 17.922 1.00 24.56 98 THR A CA 1
ATOM 737 C C . THR A 1 112 ? 11.019 -3.534 16.959 1.00 25.70 98 THR A C 1
ATOM 738 O O . THR A 1 112 ? 12.198 -3.562 17.287 1.00 25.67 98 THR A O 1
ATOM 742 N N . ALA A 1 113 ? 10.572 -4.008 15.802 1.00 26.86 99 ALA A N 1
ATOM 743 C 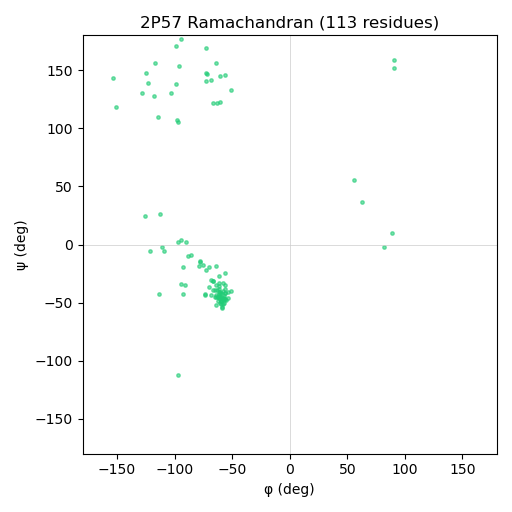CA . ALA A 1 113 ? 11.471 -4.564 14.767 1.00 28.45 99 ALA A CA 1
ATOM 744 C C . ALA A 1 113 ? 12.335 -3.444 14.170 1.00 29.67 99 ALA A C 1
ATOM 745 O O . ALA A 1 113 ? 11.890 -2.300 14.015 1.00 29.57 99 ALA A O 1
ATOM 747 N N . ASN A 1 114 ? 13.593 -3.747 13.894 1.00 30.83 100 ASN A N 1
ATOM 748 C CA . ASN A 1 114 ? 14.507 -2.741 13.350 1.00 32.26 100 ASN A CA 1
ATOM 749 C C . ASN A 1 114 ? 14.520 -2.830 11.839 1.00 32.26 100 ASN A C 1
ATOM 750 O O . ASN A 1 114 ? 14.673 -1.810 11.156 1.00 34.22 100 ASN A O 1
ATOM 755 N N . ASP A 1 115 ? 14.374 -4.048 11.328 1.00 31.40 101 ASP A N 1
ATOM 756 C CA . ASP A 1 115 ? 14.302 -4.322 9.904 1.00 30.76 101 ASP A CA 1
ATOM 757 C C . ASP A 1 115 ? 13.109 -3.626 9.217 1.00 29.51 101 ASP A C 1
ATOM 758 O O . ASP A 1 115 ? 11.978 -3.882 9.556 1.00 28.15 101 ASP A O 1
ATOM 763 N N . ALA A 1 116 ? 13.389 -2.810 8.206 1.00 28.07 102 ALA A N 1
ATOM 764 C CA . ALA A 1 116 ? 12.355 -1.973 7.558 1.00 26.78 102 ALA A CA 1
ATOM 765 C C . ALA A 1 116 ? 11.226 -2.775 6.965 1.00 26.26 102 ALA A C 1
ATOM 766 O O . ALA A 1 116 ? 10.067 -2.389 7.075 1.00 25.62 102 ALA A O 1
ATOM 768 N N . ASN A 1 117 ? 11.541 -3.883 6.289 1.00 25.79 103 ASN A N 1
ATOM 769 C CA . ASN A 1 117 ? 10.481 -4.683 5.685 1.00 25.95 103 ASN A CA 1
ATOM 770 C C . ASN A 1 117 ? 9.521 -5.219 6.746 1.00 24.32 103 ASN A C 1
ATOM 771 O O . ASN A 1 117 ? 8.305 -5.192 6.566 1.00 25.01 103 ASN A O 1
ATOM 776 N N . THR A 1 118 ? 10.082 -5.655 7.872 1.00 23.68 104 THR A N 1
ATOM 777 C CA . THR A 1 118 ? 9.292 -6.225 8.976 1.00 23.23 104 THR A CA 1
ATOM 778 C C . THR A 1 118 ? 8.551 -5.095 9.696 1.00 21.96 104 THR A C 1
ATOM 779 O O . THR A 1 118 ? 7.387 -5.211 9.968 1.00 23.10 104 THR A O 1
ATOM 783 N N . LYS A 1 119 ? 9.238 -3.988 9.912 1.00 20.98 105 LYS A N 1
ATOM 784 C CA . LYS A 1 119 ? 8.669 -2.870 10.640 1.00 19.83 105 LYS A CA 1
ATOM 785 C C . LYS A 1 119 ? 7.459 -2.246 9.922 1.00 19.69 105 LYS A C 1
ATOM 786 O O . LYS A 1 119 ? 6.434 -1.973 10.537 1.00 19.09 105 LYS A O 1
ATOM 792 N N . TYR A 1 120 ? 7.571 -2.035 8.612 1.00 19.02 106 TYR A N 1
ATOM 793 C CA . TYR A 1 120 ? 6.548 -1.316 7.891 1.00 18.98 106 TYR A CA 1
ATOM 794 C C . TYR A 1 120 ? 5.436 -2.200 7.361 1.00 19.90 106 TYR A C 1
ATOM 795 O O . TYR A 1 120 ? 4.450 -1.695 6.894 1.00 20.09 106 TYR A O 1
ATOM 804 N N . ASN A 1 121 ? 5.600 -3.525 7.433 1.00 21.56 107 ASN A N 1
ATOM 805 C CA . ASN A 1 121 ? 4.478 -4.443 7.182 1.00 22.52 107 ASN A CA 1
ATOM 806 C C . ASN A 1 121 ? 3.794 -4.910 8.470 1.00 23.40 107 ASN A C 1
ATOM 807 O O . ASN A 1 121 ? 2.834 -5.690 8.425 1.00 24.44 107 ASN A O 1
ATOM 812 N N . SER A 1 122 ? 4.257 -4.401 9.612 1.00 22.60 108 SER A N 1
ATOM 813 C CA . SER A 1 122 ? 3.685 -4.742 10.923 1.00 21.94 108 SER A CA 1
ATOM 814 C C . SER A 1 122 ? 2.241 -4.270 11.057 1.00 21.90 108 SER A C 1
ATOM 815 O O . SER A 1 122 ? 1.798 -3.353 10.342 1.00 20.53 108 SER A O 1
ATOM 818 N N . ARG A 1 123 ? 1.478 -4.916 11.943 1.00 21.91 109 ARG A N 1
ATOM 819 C CA . ARG A 1 123 ? 0.126 -4.456 12.272 1.00 22.74 109 ARG A CA 1
ATOM 820 C C . ARG A 1 123 ? 0.177 -3.014 12.789 1.00 20.13 109 ARG A C 1
ATOM 821 O O . ARG A 1 123 ? -0.685 -2.190 12.449 1.00 20.28 109 ARG A O 1
ATOM 829 N N . ALA A 1 124 ? 1.181 -2.719 13.594 1.00 18.83 110 ALA A N 1
ATOM 830 C CA . ALA A 1 124 ? 1.353 -1.352 14.150 1.00 17.89 110 ALA A CA 1
ATOM 831 C C . ALA A 1 124 ? 1.480 -0.330 13.002 1.00 16.44 110 ALA A C 1
ATOM 832 O O . ALA A 1 124 ? 0.867 0.714 13.039 1.00 16.07 110 ALA A O 1
ATOM 834 N N . ALA A 1 125 ? 2.290 -0.644 11.998 1.00 16.17 111 ALA A N 1
ATOM 835 C CA . ALA A 1 125 ? 2.503 0.306 10.881 1.00 16.06 111 ALA A CA 1
ATOM 836 C C . ALA A 1 125 ? 1.191 0.526 10.143 1.00 16.71 111 ALA A C 1
ATOM 837 O O . ALA A 1 125 ? 0.831 1.638 9.822 1.00 14.74 111 ALA A O 1
ATOM 839 N N . GLN A 1 126 ? 0.410 -0.542 9.974 1.00 18.03 112 GLN A N 1
ATOM 840 C CA . GLN A 1 126 ? -0.867 -0.469 9.274 1.00 20.07 112 GLN A CA 1
ATOM 841 C C . GLN A 1 126 ? -1.856 0.400 10.013 1.00 18.46 112 GLN A C 1
ATOM 842 O O . GLN A 1 126 ? -2.516 1.233 9.435 1.00 17.72 112 GLN A O 1
ATOM 848 N N . MET A 1 127 ? -1.938 0.215 11.320 1.00 19.01 113 MET A N 1
ATOM 849 C CA A MET A 1 127 ? -2.841 0.989 12.154 0.50 18.85 113 MET A CA 1
ATOM 850 C CA B MET A 1 127 ? -2.843 0.997 12.140 0.50 18.77 113 MET A CA 1
ATOM 851 C C . MET A 1 127 ? -2.374 2.441 12.190 1.00 18.44 113 MET A C 1
ATOM 852 O O . MET A 1 127 ? -3.174 3.343 12.115 1.00 17.86 113 MET A O 1
ATOM 861 N N . TYR A 1 128 ? -1.061 2.636 12.268 1.00 18.08 114 TYR A N 1
ATOM 862 C CA . TYR A 1 128 ? -0.524 4.007 12.378 1.00 16.12 114 TYR A CA 1
ATOM 863 C C . TYR A 1 128 ? -0.739 4.849 11.119 1.00 15.99 114 TYR A C 1
ATOM 864 O O . TYR A 1 128 ? -1.051 6.021 11.221 1.00 16.27 114 TYR A O 1
ATOM 873 N N A ARG A 1 129 ? -0.595 4.273 9.928 0.50 16.21 115 ARG A N 1
ATOM 874 N N B ARG A 1 129 ? -0.592 4.228 9.945 0.50 16.54 115 ARG A N 1
ATOM 875 C CA A ARG A 1 129 ? -0.821 5.084 8.714 0.50 16.64 115 ARG A CA 1
ATOM 876 C CA B ARG A 1 129 ? -0.895 4.898 8.664 0.50 17.28 115 ARG A CA 1
ATOM 877 C C A ARG A 1 129 ? -2.282 5.542 8.660 0.50 16.68 115 ARG A C 1
ATOM 878 C C B ARG A 1 129 ? -2.251 5.524 8.718 0.50 17.01 115 ARG A C 1
ATOM 879 O O A ARG A 1 129 ? -2.576 6.644 8.183 0.50 15.96 115 ARG A O 1
ATOM 880 O O B ARG A 1 129 ? -2.446 6.683 8.342 0.50 16.34 115 ARG A O 1
ATOM 895 N N . GLU A 1 130 ? -3.203 4.706 9.157 1.00 16.75 116 GLU A N 1
ATOM 896 C CA . GLU A 1 130 ? -4.614 5.118 9.260 1.00 18.87 116 GLU A CA 1
ATOM 897 C C . GLU A 1 130 ? -4.798 6.275 10.238 1.00 17.25 116 GLU A C 1
ATOM 898 O O . GLU A 1 130 ? -5.482 7.227 9.927 1.00 18.71 116 GLU A O 1
ATOM 904 N N . LYS A 1 131 ? -4.193 6.149 11.413 1.00 18.08 117 LYS A N 1
ATOM 905 C CA . LYS A 1 131 ? -4.211 7.170 12.467 1.00 17.30 117 LYS A CA 1
ATOM 906 C C . LYS A 1 131 ? -3.660 8.475 11.934 1.00 16.29 117 LYS A C 1
ATOM 907 O O . LYS A 1 131 ? -4.269 9.505 12.071 1.00 16.61 117 LYS A O 1
ATOM 913 N N . ILE A 1 132 ? -2.485 8.432 11.296 1.00 15.61 118 ILE A N 1
ATOM 914 C CA . ILE A 1 132 ? -1.931 9.638 10.703 1.00 15.17 118 ILE A CA 1
ATOM 915 C C . ILE A 1 132 ? -2.878 10.320 9.689 1.00 15.28 118 ILE A C 1
ATOM 916 O O . ILE A 1 132 ? -3.002 11.562 9.701 1.00 15.03 118 ILE A O 1
ATOM 921 N N . ARG A 1 133 ? -3.476 9.560 8.774 1.00 15.54 119 ARG A N 1
ATOM 922 C CA . ARG A 1 133 ? -4.440 10.131 7.826 1.00 18.31 119 ARG A CA 1
ATOM 923 C C . ARG A 1 133 ? -5.589 10.817 8.562 1.00 17.90 119 ARG A C 1
ATOM 924 O O . ARG A 1 133 ? -6.004 11.904 8.189 1.00 18.32 119 ARG A O 1
ATOM 932 N N . GLN A 1 134 ? -6.098 10.158 9.594 1.00 17.99 120 GLN A N 1
ATOM 933 C CA . GLN A 1 134 ? -7.245 10.700 10.355 1.00 18.17 120 GLN A CA 1
ATOM 934 C C . GLN A 1 134 ? -6.892 12.008 11.050 1.00 16.71 120 GLN A C 1
ATOM 935 O O . GLN A 1 134 ? -7.580 12.992 10.886 1.00 17.84 120 GLN A O 1
ATOM 938 N N . LEU A 1 135 ? -5.806 11.994 11.810 1.00 16.54 121 LEU A N 1
ATOM 939 C CA . LEU A 1 135 ? -5.336 13.141 12.549 1.00 16.28 121 LEU A CA 1
ATOM 940 C C . LEU A 1 135 ? -4.936 14.267 11.623 1.00 17.51 121 LEU A C 1
ATOM 941 O O . LEU A 1 135 ? -5.225 15.428 11.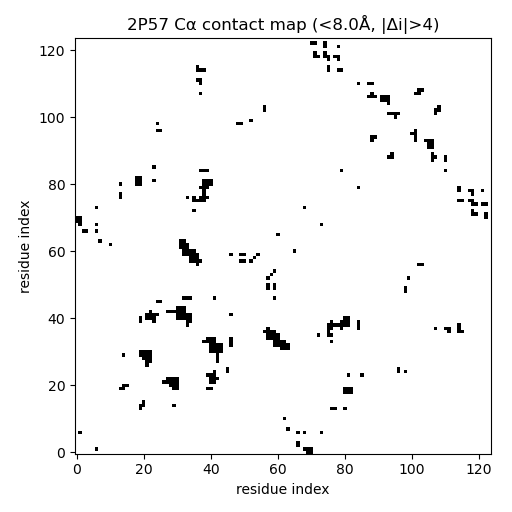886 1.00 17.02 121 LEU A O 1
ATOM 946 N N . GLY A 1 136 ? -4.220 13.924 10.546 1.00 16.95 122 GLY A N 1
ATOM 947 C CA . GLY A 1 136 ? -3.831 14.887 9.530 1.00 18.00 122 GLY A CA 1
ATOM 948 C C . GLY A 1 136 ? -5.016 15.558 8.864 1.00 18.13 122 GLY A C 1
ATOM 949 O O . GLY A 1 136 ? -4.991 16.771 8.675 1.00 18.35 122 GLY A O 1
ATOM 950 N N . SER A 1 137 ? -6.061 14.773 8.566 1.00 19.09 123 SER A N 1
ATOM 951 C CA A SER A 1 137 ? -7.308 15.296 8.020 0.50 19.08 123 SER A CA 1
ATOM 952 C CA B SER A 1 137 ? -7.281 15.337 8.007 0.50 19.45 123 SER A CA 1
ATOM 953 C C . SER A 1 137 ? -8.007 16.247 9.014 1.00 19.75 123 SER A C 1
ATOM 954 O O . SER A 1 137 ? -8.378 17.389 8.658 1.00 18.14 123 SER A O 1
ATOM 959 N N . ALA A 1 138 ? -8.164 15.768 10.243 1.00 18.92 124 ALA A N 1
ATOM 960 C CA . ALA A 1 138 ? -8.731 16.550 11.349 1.00 20.08 124 ALA A CA 1
ATOM 961 C C . ALA A 1 138 ? -7.985 17.879 11.624 1.00 18.99 124 ALA A C 1
ATOM 962 O O . ALA A 1 138 ? -8.570 18.853 12.157 1.00 21.55 124 ALA A O 1
ATOM 964 N N . ALA A 1 139 ? -6.715 17.940 11.249 1.00 18.40 125 ALA A N 1
ATOM 965 C CA . ALA A 1 139 ? -5.863 19.091 11.501 1.00 19.01 125 ALA A CA 1
ATOM 966 C C . ALA A 1 139 ? -6.120 20.225 10.508 1.00 19.44 125 ALA A C 1
ATOM 967 O O . ALA A 1 139 ? -5.747 21.352 10.750 1.00 19.87 125 ALA A O 1
ATOM 969 N N . LEU A 1 140 ? -6.757 19.915 9.376 1.00 21.24 126 LEU A N 1
ATOM 970 C CA . LEU A 1 140 ? -7.008 20.925 8.345 1.00 22.15 126 LEU A CA 1
ATOM 971 C C . LEU A 1 140 ? -8.098 21.937 8.756 1.00 24.93 126 LEU A C 1
ATOM 972 O O . LEU A 1 140 ? -9.058 21.586 9.446 1.00 26.76 126 LEU A O 1
ATOM 977 N N . ALA A 1 141 ? -7.931 23.177 8.292 1.00 27.26 127 ALA A N 1
ATOM 978 C CA . ALA A 1 141 ? -8.827 24.299 8.610 1.00 28.32 127 ALA A CA 1
ATOM 979 C C . ALA A 1 141 ? -10.188 24.086 7.968 1.00 30.19 127 ALA A C 1
ATOM 980 O O . ALA A 1 141 ? -10.312 23.23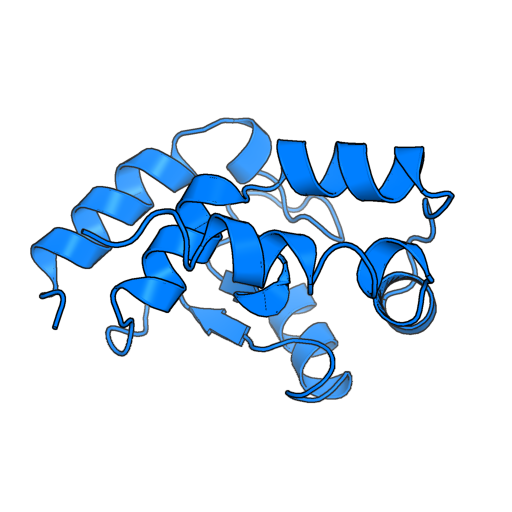9 7.079 1.00 31.79 127 ALA A O 1
#

CATH classification: 1.10.220.150

Radius of gyration: 13.24 Å; Cα contacts (8 Å, |Δi|>4): 207; chains: 1; bounding box: 30×37×26 Å

Secondary structure (DSSP, 8-state):
---HHHHHHHHHHHHHSGGGGB-TTT--BS--EEEGGGTEEE-HHHHHHHHHH-TTT--EEESSS-----HHHHHHHHH--HHHHHHHHHHTT----SHHHHHTSHHHHHHHHHHHHHHHHT--